Protein AF-A0A524EWE3-F1 (afdb_monomer_lite)

Sequence (66 aa):
MLSCKEILNLNNDSLLSYFKDTSIEEFLEPILIKFPDYYNLRGKELQYVSDKERAKAIQILISEME

Radius of gyration: 11.03 Å; chains: 1; bounding box: 22×22×28 Å

pLDDT: mean 74.57, std 10.01, range [51.94, 86.75]

Foldseek 3Di:
DDAPVVLVPDDPVRLLVCVVPDALCNSCVNVCVVCVPVVPPVCSSVVNPDPVSVVVNVVVNVVSVD

Structure (mmCIF, N/CA/C/O backbone):
data_AF-A0A524EWE3-F1
#
_entry.id   AF-A0A524EWE3-F1
#
loop_
_atom_site.group_PDB
_atom_site.id
_atom_site.type_symbol
_atom_site.label_atom_id
_atom_site.label_alt_id
_atom_site.label_comp_id
_atom_site.label_asym_id
_atom_site.label_entity_id
_atom_site.label_seq_id
_atom_site.pdbx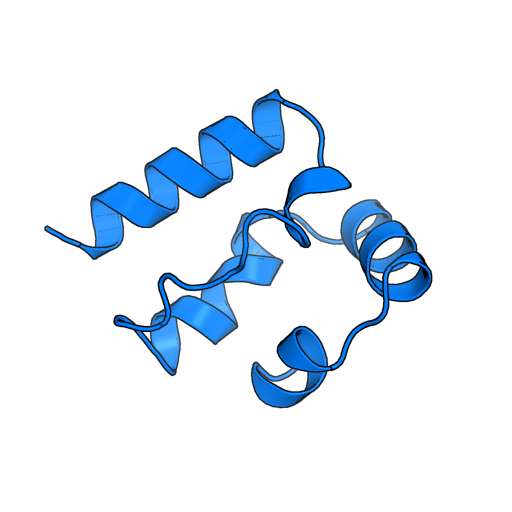_PDB_ins_code
_atom_site.Cartn_x
_atom_site.Cartn_y
_atom_site.Cartn_z
_atom_site.occupancy
_atom_site.B_iso_or_equiv
_atom_site.auth_seq_id
_atom_site.auth_comp_id
_atom_site.auth_asym_id
_atom_site.auth_atom_id
_atom_site.pdbx_PDB_model_num
ATOM 1 N N . MET A 1 1 ? 9.297 0.854 10.929 1.00 67.56 1 MET A N 1
ATOM 2 C CA . MET A 1 1 ? 9.060 0.753 9.478 1.00 67.56 1 MET A CA 1
ATOM 3 C C . MET A 1 1 ? 8.961 -0.724 9.121 1.00 67.56 1 MET A C 1
ATOM 5 O O . MET A 1 1 ? 9.851 -1.471 9.519 1.00 67.56 1 MET A O 1
ATOM 9 N N . LEU A 1 2 ? 7.860 -1.157 8.501 1.00 69.88 2 LEU A N 1
ATOM 10 C CA . LEU A 1 2 ? 7.656 -2.561 8.118 1.00 69.88 2 LEU A CA 1
ATOM 11 C C . LEU A 1 2 ? 8.506 -2.916 6.893 1.00 69.88 2 LEU A C 1
ATOM 13 O O . LEU A 1 2 ? 8.729 -2.088 6.012 1.00 69.88 2 LEU A O 1
ATOM 17 N N . SER A 1 3 ? 8.962 -4.163 6.812 1.00 73.69 3 SER A N 1
ATOM 18 C CA . SER A 1 3 ? 9.576 -4.687 5.595 1.00 73.69 3 SER A CA 1
ATOM 19 C C . SER A 1 3 ? 8.521 -4.936 4.515 1.00 73.69 3 SER A C 1
ATOM 21 O O . SER A 1 3 ? 7.365 -5.238 4.807 1.00 73.69 3 SER A O 1
ATOM 23 N N . CYS A 1 4 ? 8.931 -4.914 3.244 1.00 70.00 4 CYS A N 1
ATOM 24 C CA . CYS A 1 4 ? 8.031 -5.213 2.126 1.00 70.00 4 CYS A CA 1
ATOM 25 C C . CYS A 1 4 ? 7.295 -6.560 2.286 1.00 70.00 4 CYS A C 1
ATOM 27 O O . CYS A 1 4 ? 6.121 -6.670 1.948 1.00 70.00 4 CYS A O 1
ATOM 29 N N . LYS A 1 5 ? 7.955 -7.585 2.848 1.00 73.19 5 LYS A N 1
ATOM 30 C CA . LYS A 1 5 ? 7.327 -8.890 3.104 1.00 73.19 5 LYS A CA 1
ATOM 31 C C . LYS A 1 5 ? 6.223 -8.789 4.156 1.00 73.19 5 LYS A C 1
ATOM 33 O O . LYS A 1 5 ? 5.219 -9.479 4.038 1.00 73.19 5 LYS A O 1
ATOM 38 N N . GLU A 1 6 ? 6.406 -7.968 5.181 1.00 78.56 6 GLU A N 1
ATOM 39 C CA . GLU A 1 6 ? 5.386 -7.756 6.208 1.00 78.56 6 GLU A CA 1
ATOM 40 C C . GLU A 1 6 ? 4.201 -6.979 5.637 1.00 78.56 6 GLU A C 1
ATOM 42 O O . GLU A 1 6 ? 3.067 -7.388 5.858 1.00 78.56 6 GLU A O 1
ATOM 47 N N . ILE A 1 7 ? 4.462 -5.954 4.818 1.00 77.50 7 ILE A N 1
ATOM 48 C CA . ILE A 1 7 ? 3.428 -5.147 4.155 1.00 77.50 7 ILE A CA 1
ATOM 49 C C . ILE A 1 7 ? 2.528 -6.003 3.255 1.00 77.50 7 ILE A C 1
ATOM 51 O O . IL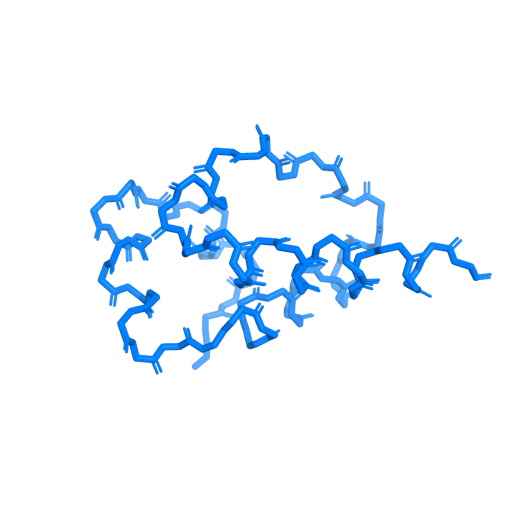E A 1 7 ? 1.306 -5.919 3.345 1.00 77.50 7 ILE A O 1
ATOM 55 N N . LEU A 1 8 ? 3.117 -6.888 2.445 1.00 74.81 8 LEU A N 1
ATOM 56 C CA . LEU A 1 8 ? 2.368 -7.781 1.549 1.00 74.81 8 LEU A CA 1
ATOM 57 C C . LEU A 1 8 ? 1.512 -8.826 2.283 1.00 74.81 8 LEU A C 1
ATOM 59 O O . LEU A 1 8 ? 0.621 -9.417 1.678 1.00 74.81 8 LEU A O 1
ATOM 63 N N . ASN A 1 9 ? 1.784 -9.074 3.566 1.00 80.19 9 ASN A N 1
ATOM 64 C CA . ASN A 1 9 ? 1.030 -10.019 4.390 1.00 80.19 9 ASN A CA 1
ATOM 65 C C . ASN A 1 9 ? 0.025 -9.329 5.327 1.00 80.19 9 ASN A C 1
ATOM 67 O O . ASN A 1 9 ? -0.618 -10.011 6.129 1.00 80.19 9 ASN A O 1
ATOM 71 N N . LEU A 1 10 ? -0.127 -8.001 5.252 1.00 81.44 10 LEU A N 1
ATOM 72 C CA . LEU A 1 10 ? -1.117 -7.293 6.057 1.00 81.44 10 LEU A CA 1
ATOM 73 C C . LEU A 1 10 ? -2.534 -7.660 5.607 1.00 81.44 10 LEU A C 1
ATOM 75 O O . LEU A 1 10 ? -2.862 -7.669 4.421 1.00 81.44 10 LEU A O 1
ATOM 79 N N . ASN A 1 11 ? -3.394 -7.936 6.584 1.00 83.06 11 ASN A N 1
ATOM 80 C CA . ASN A 1 11 ? -4.827 -8.062 6.350 1.00 83.06 11 ASN A CA 1
ATOM 81 C C . ASN A 1 11 ? -5.496 -6.675 6.319 1.00 83.06 11 ASN A C 1
ATOM 83 O O . ASN A 1 11 ? -4.891 -5.660 6.669 1.00 83.06 11 ASN A O 1
ATOM 87 N N . ASN A 1 12 ? -6.769 -6.642 5.928 1.00 79.94 12 ASN A N 1
ATOM 88 C CA . ASN A 1 12 ? -7.533 -5.401 5.774 1.00 79.94 12 ASN A CA 1
ATOM 89 C C . ASN A 1 12 ? -7.577 -4.550 7.055 1.00 79.94 12 ASN A C 1
ATOM 91 O O . ASN A 1 12 ? -7.395 -3.337 6.988 1.00 79.94 12 ASN A O 1
ATOM 95 N N . ASP A 1 13 ? -7.771 -5.174 8.219 1.00 84.38 13 ASP A N 1
ATOM 96 C CA . ASP A 1 13 ? -7.840 -4.463 9.503 1.00 84.38 13 ASP A CA 1
ATOM 97 C C . ASP A 1 13 ? -6.483 -3.863 9.893 1.00 84.38 13 ASP A C 1
ATOM 99 O O . ASP A 1 13 ? -6.402 -2.747 10.410 1.00 84.38 13 ASP A O 1
ATOM 103 N N . SER A 1 14 ? -5.401 -4.583 9.590 1.00 85.12 14 SER A N 1
ATOM 104 C CA . SER A 1 14 ? -4.034 -4.129 9.841 1.00 85.12 14 SER A CA 1
ATOM 105 C C . SER A 1 14 ? -3.658 -2.976 8.914 1.00 85.12 14 SER A C 1
ATOM 107 O O . SER A 1 14 ? -3.052 -2.015 9.375 1.00 85.12 14 SER A O 1
ATOM 109 N N . LEU A 1 15 ? -4.071 -3.023 7.642 1.00 82.00 15 LEU A N 1
ATOM 110 C CA . LEU A 1 15 ? -3.907 -1.915 6.695 1.00 82.00 15 LEU A CA 1
ATOM 111 C C . LEU A 1 15 ? -4.654 -0.663 7.168 1.00 82.00 15 LEU A C 1
ATOM 113 O O . LEU A 1 15 ? -4.075 0.419 7.210 1.00 82.00 15 LEU A O 1
ATOM 117 N N . LEU A 1 16 ? -5.913 -0.814 7.589 1.00 82.25 16 LEU A N 1
ATOM 118 C CA . LEU A 1 16 ? -6.715 0.282 8.141 1.00 82.25 16 LEU A CA 1
ATOM 119 C C . LEU A 1 16 ? -6.071 0.922 9.370 1.00 82.25 16 LEU A C 1
ATOM 121 O O . LEU A 1 16 ? -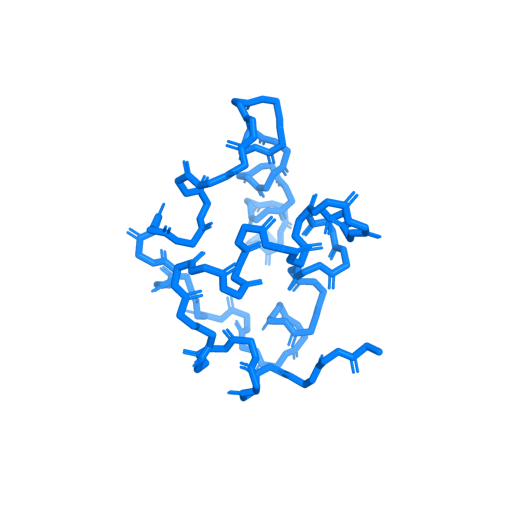6.111 2.141 9.513 1.00 82.25 16 LEU A O 1
ATOM 125 N N . SER A 1 17 ? -5.503 0.118 10.269 1.00 85.62 17 SER A N 1
ATOM 126 C CA . SER A 1 17 ? -4.794 0.647 11.435 1.00 85.62 17 SER A CA 1
ATOM 127 C C . SER A 1 17 ? -3.487 1.328 11.044 1.00 85.62 17 SER A C 1
ATOM 129 O O . SER A 1 17 ? -3.163 2.367 11.604 1.00 85.62 17 SER A O 1
ATOM 131 N N . TYR A 1 18 ? -2.752 0.762 10.089 1.00 83.50 18 TYR A N 1
ATOM 132 C CA . TYR A 1 18 ? -1.465 1.284 9.642 1.00 83.50 18 TYR A CA 1
ATOM 133 C C . TYR A 1 18 ? -1.608 2.668 8.994 1.00 83.50 18 TYR A C 1
ATOM 135 O O . TYR A 1 18 ? -0.904 3.601 9.362 1.00 83.50 18 TYR A O 1
ATOM 143 N N . PHE A 1 19 ? -2.599 2.850 8.117 1.00 83.81 19 PHE A N 1
ATOM 144 C CA . PHE A 1 19 ? -2.847 4.132 7.445 1.00 83.81 19 PHE A CA 1
ATOM 145 C C . PHE A 1 19 ? -3.380 5.253 8.355 1.00 83.81 19 PHE A C 1
ATOM 147 O O . PHE A 1 19 ? -3.555 6.376 7.888 1.00 83.81 19 PHE A O 1
ATOM 154 N N . LYS A 1 20 ? -3.648 4.990 9.643 1.00 83.44 20 LYS A N 1
ATOM 155 C CA . LYS A 1 20 ? -3.960 6.062 10.607 1.00 83.44 20 LYS A CA 1
ATOM 156 C C . LYS A 1 20 ? -2.727 6.870 10.982 1.00 83.44 20 LYS A C 1
ATOM 158 O O . LYS A 1 20 ? -2.833 8.080 11.160 1.00 83.44 20 LYS A O 1
ATOM 163 N N . ASP A 1 21 ? -1.592 6.187 11.084 1.00 84.38 21 ASP A N 1
ATOM 164 C CA . ASP A 1 21 ? -0.351 6.742 11.620 1.00 84.38 21 ASP A CA 1
ATOM 165 C C . ASP A 1 21 ? 0.763 6.795 10.566 1.00 84.38 21 ASP A C 1
ATOM 167 O O . ASP A 1 21 ? 1.835 7.336 10.824 1.00 84.38 21 ASP A O 1
ATOM 171 N N . THR A 1 22 ? 0.529 6.233 9.378 1.00 81.88 22 THR A N 1
ATOM 172 C CA . THR A 1 22 ? 1.521 6.127 8.306 1.00 81.88 22 THR A CA 1
ATOM 173 C C . THR A 1 22 ? 0.999 6.724 7.005 1.00 81.88 22 THR A C 1
ATOM 175 O O . THR A 1 22 ? -0.127 6.450 6.583 1.00 81.88 22 THR A O 1
ATOM 178 N N . SER A 1 23 ? 1.836 7.543 6.364 1.00 86.75 23 SER A N 1
ATOM 179 C CA . SER A 1 23 ? 1.541 8.141 5.061 1.00 86.75 23 SER A CA 1
ATOM 180 C C . SER A 1 23 ? 1.592 7.100 3.944 1.00 86.75 23 SER A C 1
ATOM 182 O O . SER A 1 23 ? 2.211 6.038 4.072 1.00 86.75 23 SER A O 1
ATOM 184 N N . ILE A 1 24 ? 0.957 7.406 2.813 1.00 82.69 24 ILE A N 1
ATOM 185 C CA . ILE A 1 24 ? 1.019 6.511 1.661 1.00 82.69 24 ILE A CA 1
ATOM 186 C C . ILE A 1 24 ? 2.438 6.404 1.087 1.00 82.69 24 ILE A C 1
ATOM 188 O O . ILE A 1 24 ? 2.808 5.350 0.580 1.00 82.69 24 ILE A O 1
ATOM 192 N N . GLU A 1 25 ? 3.260 7.448 1.213 1.00 84.50 25 GLU A N 1
ATOM 193 C CA . GLU A 1 25 ? 4.659 7.413 0.774 1.00 84.50 25 GLU A CA 1
ATOM 194 C C . GLU A 1 25 ? 5.496 6.431 1.584 1.00 84.50 25 GLU A C 1
ATOM 196 O O . GLU A 1 25 ? 6.178 5.594 1.002 1.00 84.50 25 GLU A O 1
ATOM 201 N N . GLU A 1 26 ? 5.383 6.467 2.914 1.00 83.69 26 GLU A N 1
ATOM 202 C CA . GLU A 1 26 ? 6.093 5.537 3.802 1.00 83.69 26 GLU A CA 1
ATOM 203 C C . GLU A 1 26 ? 5.630 4.084 3.611 1.00 83.69 26 GLU A C 1
ATOM 205 O O . GLU A 1 26 ? 6.388 3.139 3.839 1.00 83.69 26 GLU A O 1
ATOM 210 N N . PHE A 1 27 ? 4.380 3.887 3.185 1.00 83.62 27 PHE A N 1
ATOM 211 C CA . PHE A 1 27 ? 3.863 2.573 2.808 1.00 83.62 27 PHE A CA 1
ATOM 212 C C . PHE A 1 27 ? 4.469 2.068 1.489 1.00 83.62 27 PHE A C 1
ATOM 214 O O . PHE A 1 27 ? 4.787 0.883 1.373 1.00 83.62 27 PHE A O 1
ATOM 221 N N . LEU A 1 28 ? 4.627 2.950 0.499 1.00 79.44 28 LEU A N 1
ATOM 222 C CA . LEU A 1 28 ? 5.091 2.594 -0.842 1.00 79.44 28 LEU A CA 1
ATOM 223 C C . LEU A 1 28 ? 6.615 2.501 -0.961 1.00 79.44 28 LEU A C 1
ATOM 225 O O . LEU A 1 28 ? 7.101 1.650 -1.702 1.00 79.44 28 LEU A O 1
ATOM 229 N N . GLU A 1 29 ? 7.368 3.312 -0.222 1.00 80.69 29 GLU A N 1
ATOM 230 C CA . GLU A 1 29 ? 8.837 3.353 -0.244 1.00 80.69 29 GLU A CA 1
ATOM 231 C C . GLU A 1 29 ? 9.496 1.955 -0.166 1.00 80.69 29 GLU A C 1
ATOM 233 O O . GLU A 1 29 ? 10.252 1.590 -1.072 1.00 80.69 29 GLU A O 1
ATOM 238 N N . PRO A 1 30 ? 9.190 1.095 0.827 1.00 75.19 30 PRO A N 1
ATOM 239 C CA . PRO A 1 30 ? 9.800 -0.232 0.909 1.00 75.19 30 PRO A CA 1
ATOM 240 C C . PRO A 1 30 ? 9.343 -1.197 -0.198 1.00 75.19 30 PRO A C 1
ATOM 242 O O . PRO A 1 30 ? 10.030 -2.195 -0.437 1.00 75.19 30 PRO A O 1
ATOM 245 N N . ILE A 1 31 ? 8.202 -0.936 -0.847 1.00 74.12 31 ILE A N 1
ATOM 246 C CA . ILE A 1 31 ? 7.670 -1.736 -1.961 1.00 74.12 31 ILE A CA 1
ATOM 247 C C . ILE A 1 31 ? 8.417 -1.382 -3.248 1.00 74.12 31 ILE A C 1
ATOM 249 O O . ILE A 1 31 ? 8.946 -2.275 -3.908 1.00 74.12 31 ILE A O 1
ATOM 253 N N . LEU A 1 32 ? 8.530 -0.087 -3.542 1.00 70.75 32 LEU A N 1
ATOM 254 C CA . LEU A 1 32 ? 9.202 0.450 -4.724 1.00 70.75 32 LEU A CA 1
ATOM 255 C C . LEU A 1 32 ? 10.690 0.077 -4.759 1.00 70.75 32 LEU A C 1
ATOM 257 O O . LEU A 1 32 ? 11.183 -0.396 -5.778 1.00 70.75 32 LEU A O 1
ATOM 261 N N . ILE A 1 33 ? 11.387 0.180 -3.621 1.00 67.69 33 ILE A N 1
ATOM 262 C CA . ILE A 1 33 ? 12.823 -0.135 -3.525 1.00 67.69 33 ILE A CA 1
ATOM 263 C C . ILE A 1 33 ? 13.115 -1.617 -3.803 1.00 67.69 33 ILE A C 1
ATOM 265 O O . ILE A 1 33 ? 14.137 -1.953 -4.402 1.00 67.69 33 ILE A O 1
ATOM 269 N N . LYS A 1 34 ? 12.266 -2.530 -3.314 1.00 59.75 34 LYS A N 1
ATOM 270 C CA . LYS A 1 34 ? 12.525 -3.976 -3.422 1.00 59.75 34 LYS A CA 1
ATOM 271 C C . LYS A 1 34 ? 11.924 -4.614 -4.661 1.00 59.75 34 LYS A C 1
ATOM 273 O O . LYS A 1 34 ? 12.439 -5.645 -5.092 1.00 59.75 34 LYS A O 1
ATOM 278 N N . PHE A 1 35 ? 10.855 -4.044 -5.200 1.00 61.62 35 PHE A N 1
ATOM 279 C CA . PHE A 1 35 ? 10.217 -4.569 -6.387 1.00 61.62 35 PHE A CA 1
ATOM 280 C C . PHE A 1 35 ? 9.644 -3.445 -7.272 1.00 61.62 35 PHE A C 1
ATOM 282 O O . PHE A 1 35 ? 8.436 -3.198 -7.242 1.00 61.62 35 PHE A O 1
ATOM 289 N N . PRO A 1 36 ? 10.479 -2.806 -8.108 1.00 56.06 36 PRO A N 1
ATOM 290 C CA . PRO A 1 36 ? 10.023 -1.755 -9.022 1.00 56.06 36 PRO A CA 1
ATOM 291 C C . PRO A 1 36 ? 8.938 -2.252 -9.998 1.00 56.06 36 PRO A C 1
ATOM 293 O O . PRO A 1 36 ? 8.023 -1.511 -10.339 1.00 56.06 36 PRO A O 1
ATOM 296 N N . ASP A 1 37 ? 8.959 -3.544 -10.355 1.00 54.41 37 ASP A N 1
ATOM 297 C CA . ASP A 1 37 ? 7.972 -4.176 -11.244 1.00 54.41 37 ASP A CA 1
ATOM 298 C C . ASP A 1 37 ? 6.712 -4.703 -10.522 1.00 54.41 37 ASP A C 1
ATOM 300 O O . ASP A 1 37 ? 5.801 -5.237 -11.160 1.00 54.41 37 ASP A O 1
ATOM 304 N N . TYR A 1 38 ? 6.624 -4.606 -9.186 1.00 51.94 38 TYR A N 1
ATOM 305 C CA . TYR A 1 38 ? 5.520 -5.174 -8.384 1.00 51.94 38 TYR A CA 1
ATOM 306 C C . TYR A 1 38 ? 4.297 -4.268 -8.362 1.00 51.94 38 TYR A C 1
ATOM 308 O O . TYR A 1 38 ? 3.615 -4.097 -7.350 1.00 51.94 38 TYR A O 1
ATOM 316 N N . TYR A 1 39 ? 3.962 -3.757 -9.540 1.00 54.00 39 TYR A N 1
ATOM 317 C CA . TYR A 1 39 ? 2.717 -3.071 -9.840 1.00 54.00 39 TYR A CA 1
ATOM 318 C C . TYR A 1 39 ? 1.535 -4.022 -9.954 1.00 54.00 39 TYR A C 1
ATOM 320 O O . TYR A 1 39 ? 0.724 -3.971 -10.871 1.00 54.00 39 TYR A O 1
ATOM 328 N N . ASN A 1 40 ? 1.431 -4.899 -8.965 1.00 52.59 40 ASN A N 1
ATOM 329 C CA . ASN A 1 40 ? 0.252 -5.693 -8.693 1.00 52.59 40 ASN A CA 1
ATOM 330 C C . ASN A 1 40 ? -0.118 -5.612 -7.204 1.00 52.59 40 ASN A C 1
ATOM 332 O O . ASN A 1 40 ? -0.709 -6.551 -6.669 1.00 52.59 40 ASN A O 1
ATOM 336 N N . LEU A 1 41 ? 0.141 -4.472 -6.540 1.00 55.28 41 LEU A N 1
ATOM 337 C CA . LEU A 1 41 ? -0.809 -4.016 -5.519 1.00 55.28 41 LEU A CA 1
ATOM 338 C C . LEU A 1 41 ? -2.172 -4.057 -6.211 1.00 55.28 41 LEU A C 1
ATOM 340 O O . LEU A 1 41 ? -2.383 -3.356 -7.200 1.00 55.28 41 LEU A O 1
ATOM 344 N N . ARG A 1 42 ? -3.077 -4.940 -5.786 1.00 53.47 42 ARG A N 1
ATOM 345 C CA . ARG A 1 42 ? -4.311 -5.257 -6.536 1.00 53.47 42 ARG A CA 1
ATOM 346 C C . ARG A 1 42 ? -5.319 -4.095 -6.532 1.00 53.47 42 ARG A C 1
ATOM 348 O O . ARG A 1 42 ? -6.514 -4.322 -6.714 1.00 53.47 42 ARG A O 1
ATOM 355 N N . GLY A 1 43 ? -4.880 -2.881 -6.196 1.00 59.56 43 GLY A N 1
ATOM 356 C CA . GLY A 1 43 ? -5.701 -1.739 -5.808 1.00 59.56 43 GLY A CA 1
ATOM 357 C C . GLY A 1 43 ? -6.455 -1.961 -4.492 1.00 59.56 43 GLY A C 1
ATOM 358 O O . GLY A 1 43 ? -7.093 -1.038 -3.992 1.00 59.56 43 GLY A O 1
ATOM 359 N N . LYS A 1 44 ? -6.385 -3.167 -3.913 1.00 67.25 44 LYS A N 1
ATOM 360 C CA . LYS A 1 44 ? -7.128 -3.565 -2.712 1.00 67.25 44 LYS A CA 1
ATOM 361 C C . LYS A 1 44 ? -6.505 -2.987 -1.453 1.00 67.25 44 LYS A C 1
ATOM 363 O O . LYS A 1 44 ? -7.209 -2.700 -0.499 1.00 67.25 44 LYS A O 1
ATOM 368 N N . GLU A 1 45 ? -5.202 -2.783 -1.446 1.00 72.38 45 GLU A N 1
ATOM 369 C CA . GLU A 1 45 ? -4.481 -2.193 -0.325 1.00 72.38 45 GLU A CA 1
ATOM 370 C C . GLU A 1 45 ? -4.791 -0.691 -0.239 1.00 72.38 45 GLU A C 1
ATOM 372 O O . GLU A 1 45 ? -5.022 -0.15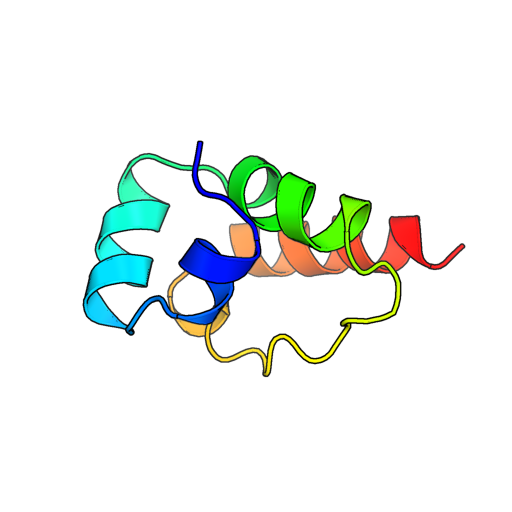3 0.841 1.00 72.38 45 GLU A O 1
ATOM 377 N N . LEU A 1 46 ? -4.935 -0.044 -1.402 1.00 73.25 46 LEU A N 1
ATOM 378 C CA . LEU A 1 46 ? -5.308 1.366 -1.533 1.00 73.25 46 LEU A CA 1
ATOM 379 C C . LEU A 1 46 ? -6.810 1.625 -1.338 1.00 73.25 46 LEU A C 1
ATOM 381 O O . LEU A 1 46 ? -7.232 2.781 -1.286 1.00 73.25 46 LEU A O 1
ATOM 385 N N . GLN A 1 47 ? -7.642 0.584 -1.226 1.00 73.19 47 GLN A N 1
ATOM 386 C CA . GLN A 1 47 ? -9.087 0.763 -1.051 1.00 73.19 47 GLN A CA 1
ATOM 387 C C . GLN A 1 47 ? -9.434 1.436 0.290 1.00 73.19 47 GLN A C 1
ATOM 389 O O . GLN A 1 47 ? -10.507 2.021 0.419 1.00 73.19 47 GLN A O 1
ATOM 394 N N . TYR A 1 48 ? -8.516 1.354 1.259 1.00 74.31 48 TYR A N 1
ATOM 395 C CA . TYR A 1 48 ? -8.674 1.845 2.627 1.00 74.31 48 TYR A CA 1
ATOM 396 C C . TYR A 1 48 ? -8.077 3.234 2.864 1.00 74.31 48 TYR A C 1
ATOM 398 O O . TYR A 1 48 ? -8.231 3.776 3.956 1.00 74.31 48 TYR A O 1
ATOM 406 N N . VAL A 1 49 ? -7.425 3.820 1.857 1.00 77.31 49 VAL A N 1
ATOM 407 C CA . VAL A 1 49 ? -6.943 5.203 1.920 1.00 77.31 49 VAL A CA 1
ATOM 408 C C . VAL A 1 49 ? -7.917 6.145 1.219 1.00 77.31 49 VAL A C 1
ATOM 410 O O . VAL A 1 49 ? -8.667 5.739 0.323 1.00 77.31 49 VAL A O 1
ATOM 413 N N . SER A 1 50 ? -7.907 7.414 1.636 1.00 83.25 50 SER A N 1
ATOM 414 C CA . SER A 1 50 ? -8.739 8.459 1.031 1.00 83.25 50 SER A CA 1
ATOM 415 C C . SER A 1 50 ? -8.457 8.619 -0.467 1.00 83.25 50 SER A C 1
ATOM 417 O O . SER A 1 50 ? -7.357 8.318 -0.932 1.00 83.25 50 SER A O 1
ATOM 419 N N . ASP A 1 51 ? -9.415 9.159 -1.225 1.00 81.44 51 ASP A N 1
ATOM 420 C CA . ASP A 1 51 ? -9.246 9.398 -2.668 1.00 81.44 51 ASP A CA 1
ATOM 421 C C . ASP A 1 51 ? -8.024 10.273 -2.977 1.00 81.44 51 ASP A C 1
ATOM 423 O O . ASP A 1 51 ? -7.328 10.053 -3.968 1.00 81.44 5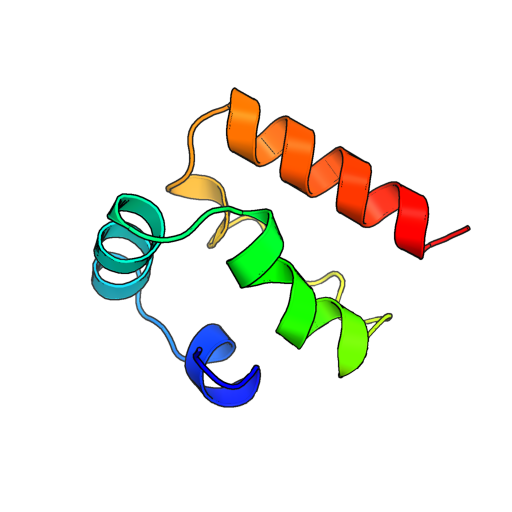1 ASP A O 1
ATOM 427 N N . LYS A 1 52 ? -7.712 11.225 -2.088 1.00 85.38 52 LYS A N 1
ATOM 428 C CA . LYS A 1 52 ? -6.521 12.074 -2.185 1.00 85.38 52 LYS A CA 1
ATOM 429 C C . LYS A 1 52 ? -5.232 11.262 -2.049 1.00 85.38 52 LYS A C 1
ATOM 431 O O . LYS A 1 52 ? -4.341 11.395 -2.881 1.00 85.38 52 LYS A O 1
ATOM 436 N N . GLU A 1 53 ? -5.142 10.418 -1.024 1.00 83.12 53 GLU A N 1
ATOM 437 C CA . GLU A 1 53 ? -3.972 9.559 -0.793 1.00 83.12 53 GLU A CA 1
ATOM 438 C C . GLU A 1 53 ? -3.830 8.504 -1.894 1.00 83.12 53 GLU A C 1
ATOM 440 O O . GLU A 1 53 ? -2.724 8.191 -2.318 1.00 83.12 53 GLU A O 1
ATOM 445 N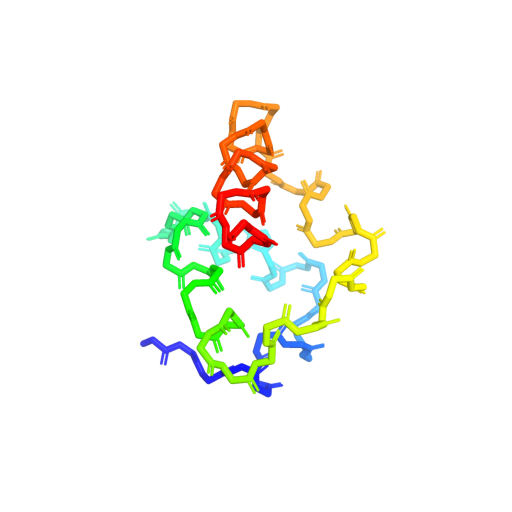 N . ARG A 1 54 ? -4.946 8.016 -2.441 1.00 82.44 54 ARG A N 1
ATOM 446 C CA . ARG A 1 54 ? -4.948 7.114 -3.596 1.00 82.44 54 ARG A CA 1
ATOM 447 C C . ARG A 1 54 ? -4.441 7.793 -4.863 1.00 82.44 54 ARG A C 1
ATOM 449 O O . ARG A 1 54 ? -3.640 7.205 -5.581 1.00 82.44 54 ARG A O 1
ATOM 456 N N . ALA A 1 55 ? -4.882 9.019 -5.141 1.00 82.38 55 ALA A N 1
ATOM 457 C CA . ALA A 1 55 ? -4.387 9.793 -6.277 1.00 82.38 55 ALA A CA 1
ATOM 458 C C . ALA A 1 55 ? -2.884 10.079 -6.143 1.00 82.38 55 ALA A C 1
ATOM 460 O O . ALA A 1 55 ? -2.141 9.960 -7.113 1.00 82.38 55 ALA A O 1
ATOM 461 N N . LYS A 1 56 ? -2.437 10.389 -4.923 1.00 84.81 56 LYS A N 1
ATOM 462 C CA . LYS A 1 56 ? -1.026 10.588 -4.590 1.00 84.81 56 LYS A CA 1
ATOM 463 C C . LYS A 1 56 ? -0.203 9.313 -4.765 1.00 84.81 56 LYS A C 1
ATOM 465 O O . LYS A 1 56 ? 0.858 9.378 -5.373 1.00 84.81 56 LYS A O 1
ATOM 470 N N . ALA A 1 57 ? -0.728 8.166 -4.320 1.00 81.56 57 ALA A N 1
ATOM 471 C CA . ALA A 1 57 ? -0.147 6.858 -4.596 1.00 81.56 57 ALA A CA 1
ATOM 472 C C . ALA A 1 57 ? 0.060 6.701 -6.101 1.00 81.56 57 ALA A C 1
ATOM 474 O O . ALA A 1 57 ? 1.185 6.572 -6.545 1.00 81.56 57 ALA A O 1
ATOM 475 N N . ILE A 1 58 ? -1.002 6.824 -6.902 1.00 78.06 58 ILE A N 1
ATOM 476 C CA . ILE A 1 58 ? -0.936 6.667 -8.363 1.00 78.06 58 ILE A CA 1
ATOM 477 C C . ILE A 1 58 ? 0.110 7.599 -8.998 1.00 78.06 58 ILE A C 1
ATOM 479 O O . ILE A 1 58 ? 0.830 7.162 -9.888 1.00 78.06 58 ILE A O 1
ATOM 483 N N . GLN A 1 59 ? 0.230 8.849 -8.542 1.00 81.38 59 GLN A N 1
ATOM 484 C CA . GLN A 1 59 ? 1.246 9.780 -9.050 1.00 81.38 59 GLN A CA 1
ATOM 485 C C . GLN A 1 59 ? 2.674 9.325 -8.756 1.00 81.38 59 GLN A C 1
ATOM 487 O O . GLN A 1 59 ? 3.467 9.234 -9.687 1.00 81.38 59 GLN A O 1
ATOM 492 N N . ILE A 1 60 ? 2.982 9.011 -7.492 1.00 79.50 60 ILE A N 1
ATOM 493 C CA . ILE A 1 60 ? 4.294 8.470 -7.090 1.00 79.50 60 ILE A CA 1
ATOM 494 C C . ILE A 1 60 ? 4.608 7.244 -7.932 1.00 79.50 60 ILE A C 1
ATOM 496 O O . ILE A 1 60 ? 5.709 7.070 -8.436 1.00 79.50 60 ILE A O 1
ATOM 500 N N . LEU A 1 61 ? 3.588 6.415 -8.106 1.00 74.25 61 LEU A N 1
ATOM 501 C CA . LEU A 1 61 ? 3.731 5.149 -8.758 1.00 74.25 61 LEU A CA 1
ATOM 502 C C . LEU A 1 61 ? 4.073 5.280 -10.259 1.00 74.25 61 LEU A C 1
ATOM 504 O O . LEU A 1 61 ? 4.937 4.571 -10.766 1.00 74.25 61 LEU A O 1
ATOM 508 N N . ILE A 1 62 ? 3.427 6.217 -10.960 1.00 72.44 62 ILE A N 1
ATOM 509 C CA . ILE A 1 62 ? 3.723 6.540 -12.366 1.00 72.44 62 ILE A CA 1
ATOM 510 C C . ILE A 1 62 ? 5.134 7.123 -12.513 1.00 72.44 62 ILE A C 1
ATOM 512 O O . ILE A 1 62 ? 5.835 6.757 -13.449 1.00 72.44 62 ILE A O 1
ATOM 516 N N . SER A 1 63 ? 5.554 8.006 -11.601 1.00 73.94 63 SER A N 1
ATOM 517 C CA . SER A 1 63 ? 6.868 8.661 -11.667 1.00 73.94 63 SER A CA 1
ATOM 518 C C . SER A 1 63 ? 8.050 7.701 -11.531 1.00 73.94 63 SER A C 1
ATOM 520 O O . SER A 1 63 ? 9.113 7.990 -12.061 1.00 73.94 63 SER A O 1
ATOM 522 N N . GLU A 1 64 ? 7.877 6.566 -10.856 1.00 67.25 64 GLU A N 1
ATOM 523 C CA . GLU A 1 64 ? 8.927 5.543 -10.713 1.00 67.25 64 GLU A CA 1
ATOM 524 C C . GLU A 1 64 ? 8.994 4.570 -11.910 1.00 67.25 64 GLU A C 1
ATOM 526 O O . GLU A 1 64 ? 9.871 3.710 -11.955 1.00 67.25 64 GLU A O 1
ATOM 531 N N . MET A 1 65 ? 8.058 4.663 -12.864 1.00 61.88 65 MET A N 1
ATOM 532 C CA . MET A 1 65 ? 8.058 3.860 -14.097 1.00 61.88 65 MET A CA 1
ATOM 533 C C . MET A 1 65 ? 8.749 4.556 -15.285 1.00 61.88 65 MET A C 1
ATOM 535 O O . MET A 1 65 ? 8.946 3.907 -16.315 1.00 61.88 65 MET A O 1
ATOM 539 N N . GLU A 1 66 ? 9.065 5.851 -15.168 1.00 56.69 66 GLU A N 1
ATOM 540 C CA . GLU A 1 66 ? 9.803 6.651 -16.166 1.00 56.69 66 GLU A CA 1
ATOM 541 C C . GLU A 1 66 ? 11.324 6.567 -15.965 1.00 56.69 66 GLU A C 1
ATOM 543 O O . GLU A 1 66 ? 12.037 6.498 -16.996 1.00 56.69 66 GLU A O 1
#

Secondary structure (DSSP, 8-state):
---HHHHHT--HHHHHHHHHHS-HHHHHHHHHHH-TT-TT--SSSGGGS-HHHHHHHHHHHHHTT-